Protein AF-A0A291QMQ8-F1 (afdb_monomer)

Foldseek 3Di:
DPPPVLVVLVVVLVCLCVVLVVCVVVVNDDCLDPVSLVSLLVSLVSQLVSCVVVVVVVSNVVSVVSNVVSVVSVVCVVVVNPPPPDD

Structure (mmCIF, N/CA/C/O backbone):
data_AF-A0A291QMQ8-F1
#
_entry.id   AF-A0A291QMQ8-F1
#
loop_
_atom_site.group_PDB
_atom_site.id
_atom_site.type_symbol
_atom_site.label_atom_id
_atom_site.label_alt_id
_atom_site.label_comp_id
_atom_site.label_asym_id
_atom_site.label_entity_id
_atom_site.label_seq_id
_atom_site.pdbx_PDB_ins_code
_atom_site.Cartn_x
_atom_site.Cartn_y
_atom_site.Cartn_z
_atom_site.occupancy
_atom_site.B_iso_or_equiv
_atom_site.auth_seq_id
_atom_site.auth_comp_id
_atom_site.auth_asym_id
_atom_site.auth_atom_id
_atom_site.pdbx_PDB_model_num
ATOM 1 N N . MET A 1 1 ? 3.799 -0.789 -29.820 1.00 51.06 1 MET A N 1
ATOM 2 C CA . MET A 1 1 ? 2.578 -0.260 -29.166 1.00 51.06 1 MET A CA 1
ATOM 3 C C . MET A 1 1 ? 2.482 -0.764 -27.717 1.00 51.06 1 MET A C 1
ATOM 5 O O . MET A 1 1 ? 1.480 -1.352 -27.351 1.00 51.06 1 MET A O 1
ATOM 9 N N . ILE A 1 2 ? 3.522 -0.551 -26.893 1.00 56.22 2 ILE A N 1
ATOM 10 C CA . ILE A 1 2 ? 3.592 -1.048 -25.496 1.00 56.22 2 ILE A CA 1
ATOM 11 C C . ILE A 1 2 ? 3.430 0.099 -24.469 1.00 56.22 2 ILE A C 1
ATOM 13 O O . ILE A 1 2 ? 3.053 -0.140 -23.332 1.00 56.22 2 ILE A O 1
ATOM 17 N N . GLY A 1 3 ? 3.596 1.366 -24.875 1.00 58.84 3 GLY A N 1
ATOM 18 C CA . GLY A 1 3 ? 3.589 2.505 -23.941 1.00 58.84 3 GLY A CA 1
ATOM 19 C C . GLY A 1 3 ? 2.223 2.943 -23.387 1.00 58.84 3 GLY A C 1
ATOM 20 O O . GLY A 1 3 ? 2.176 3.574 -22.340 1.00 58.84 3 GLY A O 1
ATOM 21 N N . GLY A 1 4 ? 1.104 2.623 -24.049 1.00 64.75 4 GLY A N 1
ATOM 22 C CA . GLY A 1 4 ? -0.216 3.136 -23.635 1.00 64.75 4 GLY A CA 1
ATOM 23 C C . GLY A 1 4 ? -0.849 2.396 -22.450 1.00 64.75 4 GLY A C 1
ATOM 24 O O . GLY A 1 4 ? -1.478 3.008 -21.588 1.00 64.75 4 GLY A O 1
ATOM 25 N N . MET A 1 5 ? -0.678 1.072 -22.391 1.00 63.72 5 MET A N 1
ATOM 26 C CA . MET A 1 5 ? -1.281 0.241 -21.340 1.00 63.72 5 MET A CA 1
ATOM 27 C C . MET A 1 5 ? -0.558 0.421 -20.002 1.00 63.72 5 MET A C 1
ATOM 29 O O . MET A 1 5 ? -1.210 0.497 -18.966 1.00 63.72 5 MET A O 1
ATOM 33 N N . TRP A 1 6 ? 0.767 0.576 -20.039 1.00 73.38 6 TRP A N 1
ATOM 34 C CA . TRP A 1 6 ? 1.598 0.796 -18.856 1.00 73.38 6 TRP A CA 1
ATOM 35 C C . TRP A 1 6 ? 1.285 2.122 -18.155 1.00 73.38 6 TRP A C 1
ATOM 37 O O . TRP A 1 6 ? 1.014 2.146 -16.960 1.00 73.38 6 TRP A O 1
ATOM 47 N N . LEU A 1 7 ? 1.150 3.206 -18.927 1.00 78.31 7 LEU A N 1
ATOM 48 C CA . LEU A 1 7 ? 0.766 4.516 -18.397 1.00 78.31 7 LEU A CA 1
ATOM 49 C C . LEU A 1 7 ? -0.604 4.487 -17.702 1.00 78.31 7 LEU A C 1
ATOM 51 O O . LEU A 1 7 ? -0.810 5.153 -16.693 1.00 78.31 7 LEU A O 1
ATOM 55 N N . THR A 1 8 ? -1.548 3.704 -18.230 1.00 77.88 8 THR A N 1
ATOM 56 C CA . THR A 1 8 ? -2.874 3.566 -17.612 1.00 77.88 8 THR A CA 1
ATOM 57 C C . THR A 1 8 ? -2.772 2.860 -16.261 1.00 77.88 8 THR A C 1
ATOM 59 O O . THR A 1 8 ? -3.407 3.294 -15.303 1.00 77.88 8 THR A O 1
ATOM 62 N N . VAL A 1 9 ? -1.954 1.806 -16.165 1.00 73.88 9 VAL A N 1
ATOM 63 C CA . VAL A 1 9 ? -1.710 1.079 -14.909 1.00 73.88 9 VAL A CA 1
ATOM 64 C C . VAL A 1 9 ? -1.027 1.982 -13.883 1.00 73.88 9 VAL A C 1
ATOM 66 O O . VAL A 1 9 ? -1.506 2.046 -12.751 1.00 73.88 9 VAL A O 1
ATOM 69 N N . GLN A 1 10 ? -0.009 2.750 -14.285 1.00 74.56 10 GLN A N 1
ATOM 70 C CA . GLN A 1 10 ? 0.632 3.733 -13.409 1.00 74.56 10 GLN A CA 1
ATOM 71 C C . GLN A 1 10 ? -0.354 4.791 -12.920 1.00 74.56 10 GLN A C 1
ATOM 73 O O . GLN A 1 10 ? -0.517 4.961 -11.718 1.00 74.56 10 GLN A O 1
ATOM 78 N N . ILE A 1 11 ? -1.074 5.467 -13.820 1.00 81.56 11 ILE A N 1
ATOM 79 C CA . ILE A 1 11 ? -2.007 6.535 -13.429 1.00 81.56 11 ILE A CA 1
ATOM 80 C C . ILE A 1 11 ? -3.081 5.995 -12.479 1.00 81.56 11 ILE A C 1
ATOM 82 O O . ILE A 1 11 ? -3.376 6.620 -11.459 1.00 81.56 11 ILE A O 1
ATOM 86 N N . VAL A 1 12 ? -3.656 4.828 -12.782 1.00 80.88 12 VAL A N 1
ATOM 87 C CA . VAL A 1 12 ? -4.676 4.208 -11.927 1.00 80.88 12 VAL A CA 1
ATOM 88 C C . VAL A 1 12 ? -4.085 3.809 -10.573 1.00 80.88 12 VAL A C 1
ATOM 90 O O . VAL A 1 12 ? -4.693 4.107 -9.545 1.00 80.88 12 VAL A O 1
ATOM 93 N N . GLY A 1 13 ? -2.898 3.197 -10.546 1.00 72.44 13 GLY A N 1
ATOM 94 C CA . GLY A 1 13 ? -2.209 2.835 -9.306 1.00 72.44 13 GLY A CA 1
ATOM 95 C C . GLY A 1 13 ? -1.882 4.055 -8.441 1.00 72.44 13 GLY A C 1
ATOM 96 O O . GLY A 1 13 ? -2.174 4.053 -7.246 1.00 72.44 13 GLY A O 1
ATOM 97 N N . SER A 1 14 ? -1.382 5.141 -9.043 1.00 77.25 14 SER A N 1
ATOM 98 C CA . SER A 1 14 ? -1.014 6.367 -8.325 1.00 77.25 14 SER A CA 1
ATOM 99 C C . SER A 1 14 ? -2.245 7.037 -7.734 1.00 77.25 14 SER A C 1
ATOM 101 O O . SER A 1 14 ? -2.221 7.479 -6.587 1.00 77.25 14 SER A O 1
ATOM 103 N N . LEU A 1 15 ? -3.344 7.091 -8.493 1.00 80.38 15 LEU A N 1
ATOM 104 C CA . LEU A 1 15 ? -4.599 7.667 -8.017 1.00 80.38 15 LEU A CA 1
ATOM 105 C C . LEU A 1 15 ? -5.192 6.862 -6.857 1.00 80.38 15 LEU A C 1
ATOM 107 O O . LEU A 1 15 ? -5.702 7.468 -5.918 1.00 80.38 15 LEU A O 1
ATOM 111 N N . LEU A 1 16 ? -5.103 5.528 -6.877 1.00 75.00 16 LEU A N 1
ATOM 112 C CA . LEU A 1 16 ? -5.577 4.687 -5.771 1.00 75.00 16 LEU A CA 1
ATOM 113 C C . LEU A 1 16 ? -4.823 4.986 -4.467 1.00 75.00 16 LEU A C 1
ATOM 115 O O . LEU A 1 16 ? -5.463 5.185 -3.431 1.00 75.00 16 LEU A O 1
ATOM 119 N N . VAL A 1 17 ? -3.490 5.075 -4.527 1.00 73.19 17 VAL A N 1
A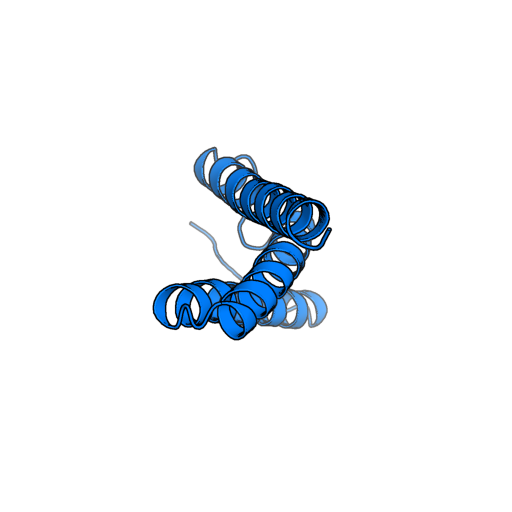TOM 120 C CA . VAL A 1 17 ? -2.648 5.406 -3.365 1.00 73.19 17 VAL A CA 1
ATOM 121 C C . VAL A 1 17 ? -2.916 6.837 -2.887 1.00 73.19 17 VAL A C 1
ATOM 123 O O . VAL A 1 17 ? -3.154 7.061 -1.700 1.00 73.19 17 VAL A O 1
ATOM 126 N N . LEU A 1 18 ? -2.966 7.813 -3.800 1.00 77.56 18 LEU A N 1
ATOM 127 C CA . LEU A 1 18 ? -3.193 9.222 -3.461 1.00 77.56 18 LEU A CA 1
ATOM 128 C C . LEU A 1 18 ? -4.575 9.469 -2.849 1.00 77.56 18 LEU A C 1
ATOM 130 O O . LEU A 1 18 ? -4.680 10.199 -1.866 1.00 77.56 18 LEU A O 1
ATOM 134 N N . VAL A 1 19 ? -5.635 8.860 -3.385 1.00 76.50 19 VAL A N 1
ATOM 135 C CA . VAL A 1 19 ? -6.992 9.002 -2.833 1.00 76.50 19 VAL A CA 1
ATOM 136 C C . VAL A 1 19 ? -7.074 8.386 -1.439 1.00 76.50 19 VAL A C 1
ATOM 138 O O . VAL A 1 19 ? -7.647 9.005 -0.542 1.00 76.50 19 VAL A O 1
ATOM 141 N N . ALA A 1 20 ? -6.473 7.211 -1.225 1.00 69.62 20 ALA A N 1
ATOM 142 C CA . ALA A 1 20 ? -6.417 6.585 0.094 1.00 69.62 20 ALA A CA 1
ATOM 143 C C . ALA A 1 20 ? -5.641 7.453 1.099 1.00 69.62 20 ALA A C 1
ATOM 145 O O . ALA A 1 20 ? -6.108 7.664 2.220 1.00 69.62 20 ALA A O 1
ATOM 146 N N . PHE A 1 21 ? -4.501 8.013 0.684 1.00 73.69 21 PHE A N 1
ATOM 147 C CA . PHE A 1 21 ? -3.688 8.898 1.514 1.00 73.69 21 PHE A CA 1
ATOM 148 C C . PHE A 1 21 ? -4.428 10.190 1.873 1.00 73.69 21 PHE A C 1
ATOM 150 O O . PHE A 1 21 ? -4.533 10.536 3.046 1.00 73.69 21 PHE A O 1
ATOM 157 N N . VAL A 1 22 ? -5.014 10.878 0.889 1.00 78.19 22 VAL A N 1
ATOM 158 C CA . VAL A 1 22 ? -5.789 12.109 1.115 1.00 78.19 22 VAL A CA 1
ATOM 159 C C . VAL A 1 22 ? -7.008 11.842 1.998 1.00 78.19 22 VAL A C 1
ATOM 161 O O . VAL A 1 22 ? -7.319 12.660 2.858 1.00 78.19 22 VAL A O 1
ATOM 164 N N . ALA A 1 23 ? -7.686 10.702 1.843 1.00 70.75 23 ALA A N 1
ATOM 165 C CA . ALA A 1 23 ? -8.829 10.344 2.681 1.00 70.75 23 ALA A CA 1
ATOM 166 C C . ALA A 1 23 ? -8.436 10.108 4.147 1.00 70.75 23 ALA A C 1
ATOM 168 O O . ALA A 1 23 ? -9.179 10.514 5.041 1.00 70.75 23 ALA A O 1
ATOM 169 N N . VAL A 1 24 ? -7.274 9.498 4.401 1.00 72.44 24 VAL A N 1
ATOM 170 C CA . VAL A 1 24 ? -6.728 9.370 5.761 1.00 72.44 24 VAL A CA 1
ATOM 171 C C . VAL A 1 24 ? -6.323 10.731 6.321 1.00 72.44 24 VAL A C 1
ATOM 173 O O . VAL A 1 24 ? -6.716 11.071 7.431 1.00 72.44 24 VAL A O 1
ATOM 176 N N . GLN A 1 25 ? -5.612 11.549 5.542 1.00 76.88 25 GLN A N 1
ATOM 177 C CA . GLN A 1 25 ? -5.169 12.879 5.980 1.00 76.88 25 GLN A CA 1
ATOM 178 C C . GLN A 1 25 ? -6.332 13.846 6.234 1.00 76.88 25 GLN A C 1
ATOM 180 O O . GLN A 1 25 ? -6.220 14.748 7.058 1.00 76.88 25 GLN A O 1
ATOM 185 N N . ALA A 1 26 ? -7.454 13.663 5.538 1.00 80.75 26 ALA A N 1
ATOM 186 C CA . ALA A 1 26 ? -8.676 14.432 5.737 1.00 80.75 26 ALA A CA 1
ATOM 187 C C . ALA A 1 26 ? -9.531 13.935 6.919 1.00 80.75 26 ALA A C 1
ATOM 189 O O . ALA A 1 26 ? -10.666 14.392 7.053 1.00 80.75 26 ALA A O 1
ATOM 190 N N . ASP A 1 27 ? -9.040 12.973 7.713 1.00 74.81 27 ASP A N 1
ATOM 191 C CA . ASP A 1 27 ? -9.779 12.305 8.797 1.00 74.81 27 ASP A CA 1
ATOM 192 C C . ASP A 1 27 ? -11.100 11.656 8.315 1.00 74.81 27 ASP A C 1
ATOM 194 O O . ASP A 1 27 ? -12.049 11.422 9.060 1.00 74.81 27 ASP A O 1
ATOM 198 N N . ARG A 1 28 ? -11.191 11.362 7.007 1.00 73.19 28 ARG A N 1
ATOM 199 C CA . ARG A 1 28 ? -12.361 10.744 6.353 1.00 73.19 28 ARG A CA 1
ATOM 200 C C . ARG A 1 28 ? -12.274 9.219 6.348 1.00 73.19 28 ARG A C 1
ATOM 202 O O . ARG A 1 28 ? -13.287 8.551 6.145 1.00 73.19 28 ARG A O 1
ATOM 209 N N . MET A 1 29 ? -11.079 8.663 6.536 1.00 69.19 29 MET A N 1
ATOM 210 C CA . MET A 1 29 ? -10.830 7.233 6.686 1.00 69.19 29 MET A CA 1
ATOM 211 C C . MET A 1 29 ? -9.823 6.983 7.798 1.00 69.19 29 MET A C 1
ATOM 213 O O . MET A 1 29 ? -8.835 7.692 7.933 1.00 69.19 29 MET A O 1
ATOM 217 N N . ARG A 1 30 ? -10.041 5.904 8.546 1.00 74.88 30 ARG A N 1
ATOM 218 C CA . ARG A 1 30 ? -9.049 5.401 9.491 1.00 74.88 30 ARG A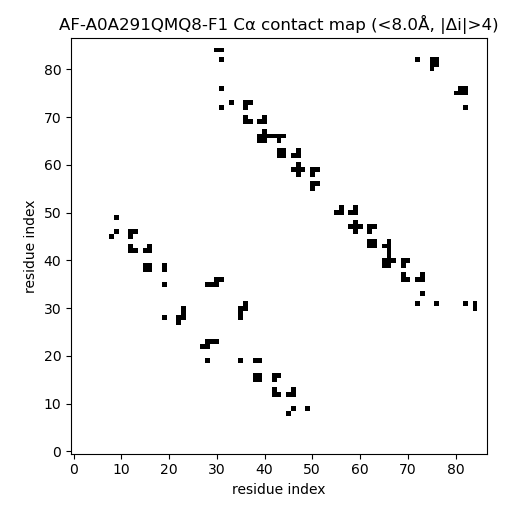 CA 1
ATOM 219 C C . ARG A 1 30 ? -8.109 4.431 8.786 1.00 74.88 30 ARG A C 1
ATOM 221 O O . ARG A 1 30 ? -8.547 3.637 7.952 1.00 74.88 30 ARG A O 1
ATOM 228 N N . THR A 1 31 ? -6.840 4.439 9.174 1.00 75.94 31 THR A N 1
ATOM 229 C CA . THR A 1 31 ? -5.808 3.526 8.650 1.00 75.94 31 THR A CA 1
ATOM 230 C C . THR A 1 31 ? -6.062 2.054 8.996 1.00 75.94 31 THR A C 1
ATOM 232 O O . THR A 1 31 ? -5.487 1.158 8.386 1.00 75.94 31 THR A O 1
ATOM 235 N N . ASP A 1 32 ? -6.963 1.780 9.940 1.00 77.44 32 ASP A N 1
ATOM 236 C CA . ASP A 1 32 ? -7.428 0.439 10.289 1.00 77.44 32 ASP A CA 1
ATOM 237 C C . ASP A 1 32 ? -8.749 0.049 9.601 1.00 77.44 32 ASP A C 1
ATOM 239 O O . ASP A 1 32 ? -9.261 -1.057 9.811 1.00 77.44 32 ASP A O 1
ATOM 243 N N . ALA A 1 33 ? -9.344 0.919 8.778 1.00 81.38 33 ALA A N 1
ATOM 244 C CA . ALA A 1 33 ? -10.589 0.629 8.078 1.00 81.38 33 ALA A CA 1
ATOM 245 C C . ALA A 1 33 ? -10.387 -0.479 7.031 1.00 81.38 33 ALA A C 1
ATOM 247 O O . ALA A 1 33 ? -9.372 -0.535 6.343 1.00 81.38 33 ALA A O 1
ATOM 248 N N . TRP A 1 34 ? -11.384 -1.362 6.874 1.00 82.31 34 TRP A N 1
ATOM 249 C CA . TRP A 1 34 ? -11.301 -2.452 5.888 1.00 82.31 34 TRP A CA 1
ATOM 250 C C . TRP A 1 34 ? -11.149 -1.898 4.467 1.00 82.31 34 TRP A C 1
ATOM 252 O O . TRP A 1 34 ? -10.356 -2.420 3.693 1.00 82.31 34 TRP A O 1
ATOM 262 N N . SER A 1 35 ? -11.879 -0.822 4.152 1.00 81.88 35 SER A N 1
ATOM 263 C CA . SER A 1 35 ? -11.806 -0.131 2.864 1.00 81.88 35 SER A CA 1
ATOM 264 C C . SER A 1 35 ? -10.405 0.401 2.579 1.00 81.88 35 SER A C 1
ATOM 266 O O . SER A 1 35 ? -9.885 0.160 1.496 1.00 81.88 35 SER A O 1
ATOM 268 N N . TYR A 1 36 ? -9.785 1.069 3.556 1.00 80.81 36 TYR A N 1
ATOM 269 C CA . TYR A 1 36 ? -8.433 1.605 3.428 1.00 80.81 36 TYR A CA 1
ATOM 270 C C . TYR A 1 36 ? -7.407 0.491 3.224 1.00 80.81 36 TYR A C 1
ATOM 272 O O . TYR A 1 36 ? -6.627 0.546 2.282 1.00 80.81 36 TYR A O 1
ATOM 280 N N . LEU A 1 37 ? -7.449 -0.553 4.054 1.00 84.69 37 LEU A N 1
ATOM 281 C CA . LEU A 1 37 ? -6.488 -1.651 3.981 1.00 84.69 37 LEU A CA 1
ATOM 282 C C . LEU A 1 37 ? -6.554 -2.397 2.639 1.00 84.69 37 LEU A C 1
ATOM 284 O O . LEU A 1 37 ? -5.514 -2.740 2.086 1.00 84.69 37 LEU A O 1
ATOM 288 N N . TRP A 1 38 ? -7.754 -2.616 2.089 1.00 85.94 38 TRP A N 1
ATOM 289 C CA . TRP A 1 38 ? -7.916 -3.237 0.769 1.00 85.94 38 TRP A CA 1
ATOM 290 C C . TRP A 1 38 ? -7.470 -2.325 -0.375 1.00 85.94 38 TRP A C 1
ATOM 292 O O . TRP A 1 38 ? -6.765 -2.787 -1.275 1.00 85.94 38 TRP A O 1
ATOM 302 N N . LEU A 1 39 ? -7.852 -1.044 -0.338 1.00 83.25 39 LEU A N 1
ATOM 303 C CA . LEU A 1 39 ? -7.421 -0.045 -1.321 1.00 83.25 39 LEU A CA 1
ATOM 304 C C . LEU A 1 39 ? -5.901 0.067 -1.348 1.00 83.25 39 LEU A C 1
ATOM 306 O O . LEU A 1 39 ? -5.293 -0.019 -2.412 1.00 83.25 39 LEU A O 1
ATOM 310 N N . ASN A 1 40 ? -5.299 0.200 -0.170 1.00 85.62 40 ASN A N 1
ATOM 311 C CA . ASN A 1 40 ? -3.876 0.421 -0.035 1.00 85.62 40 ASN A CA 1
ATOM 312 C C . ASN A 1 40 ? -3.069 -0.835 -0.384 1.00 85.62 40 ASN A C 1
ATOM 314 O O . ASN A 1 40 ? -2.109 -0.749 -1.139 1.00 85.62 40 ASN A O 1
ATOM 318 N N . ALA A 1 41 ? -3.492 -2.021 0.068 1.00 86.94 41 ALA A N 1
ATOM 319 C CA . ALA A 1 41 ? -2.840 -3.270 -0.326 1.00 86.94 41 ALA A CA 1
ATOM 320 C C . ALA A 1 41 ? -2.868 -3.477 -1.848 1.00 86.94 41 ALA A C 1
ATOM 322 O O . ALA A 1 41 ? -1.866 -3.884 -2.426 1.00 86.94 41 ALA A O 1
ATOM 323 N N . THR A 1 42 ? -3.995 -3.178 -2.501 1.00 88.06 42 THR A N 1
ATOM 324 C CA . THR A 1 42 ? -4.138 -3.375 -3.951 1.00 88.06 42 THR A CA 1
ATOM 325 C C . THR A 1 42 ? -3.340 -2.340 -4.742 1.00 88.06 42 THR A C 1
ATOM 327 O O . THR A 1 42 ? -2.601 -2.711 -5.651 1.00 88.06 42 THR A O 1
ATOM 330 N N . GLY A 1 43 ? -3.455 -1.055 -4.387 1.00 83.25 43 GLY A N 1
ATOM 331 C CA . GLY A 1 43 ? -2.734 0.033 -5.050 1.00 83.25 43 GLY A CA 1
ATOM 332 C C . GLY A 1 43 ? -1.220 -0.123 -4.927 1.00 83.25 43 GLY A C 1
ATOM 333 O O . GLY A 1 43 ? -0.518 -0.105 -5.937 1.00 83.25 43 GLY A O 1
ATOM 334 N N . SER A 1 44 ? -0.732 -0.388 -3.714 1.00 85.81 44 SER A N 1
ATOM 335 C CA . SER A 1 44 ? 0.700 -0.550 -3.467 1.00 85.81 44 SER A CA 1
ATOM 336 C C . SER 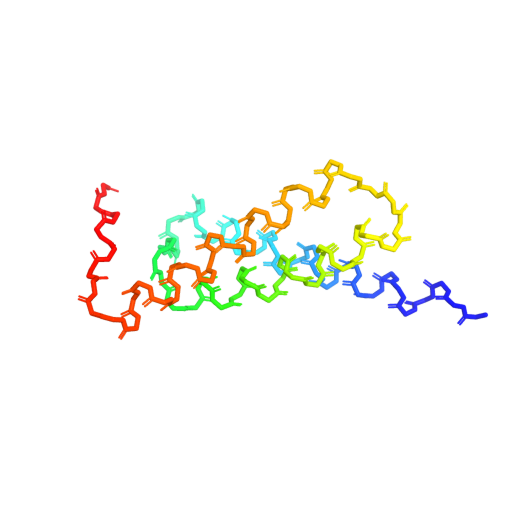A 1 44 ? 1.275 -1.841 -4.039 1.00 85.81 44 SER A C 1
ATOM 338 O O . SER A 1 44 ? 2.427 -1.858 -4.458 1.00 85.81 44 SER A O 1
ATOM 340 N N . LEU A 1 45 ? 0.498 -2.927 -4.132 1.00 88.69 45 LEU A N 1
ATOM 341 C CA . LEU A 1 45 ? 0.965 -4.146 -4.799 1.00 88.69 45 LEU A CA 1
ATOM 342 C C . LEU A 1 45 ? 1.160 -3.928 -6.304 1.00 88.69 45 LEU A C 1
ATOM 344 O O . LEU A 1 45 ? 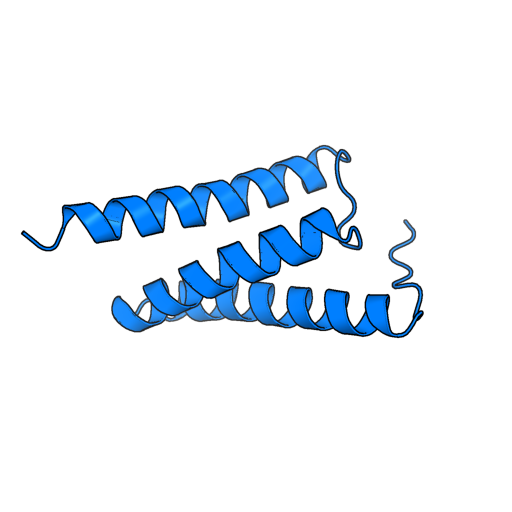2.173 -4.356 -6.852 1.00 88.69 45 LEU A O 1
ATOM 348 N N . LEU A 1 46 ? 0.212 -3.256 -6.966 1.00 86.62 46 LEU A N 1
ATOM 349 C CA . LEU A 1 46 ? 0.334 -2.920 -8.387 1.00 86.62 46 LEU A CA 1
ATOM 350 C C . LEU A 1 46 ? 1.550 -2.020 -8.635 1.00 86.62 46 LEU A C 1
ATOM 352 O O . LEU A 1 46 ? 2.335 -2.298 -9.537 1.00 86.62 46 LEU A O 1
ATOM 356 N N . MET A 1 47 ? 1.743 -1.007 -7.788 1.00 82.94 47 MET A N 1
ATOM 357 C CA . MET A 1 47 ? 2.890 -0.102 -7.868 1.00 82.94 47 MET A CA 1
ATOM 358 C C . MET A 1 47 ? 4.228 -0.783 -7.565 1.00 82.94 47 MET A C 1
ATOM 360 O O . MET A 1 47 ? 5.221 -0.512 -8.229 1.00 82.94 47 MET A O 1
ATOM 364 N N . ALA A 1 48 ? 4.272 -1.716 -6.615 1.00 88.06 48 ALA A N 1
ATOM 365 C CA . ALA A 1 48 ? 5.480 -2.487 -6.345 1.00 88.06 48 ALA A CA 1
ATOM 366 C C . ALA A 1 48 ? 5.878 -3.366 -7.545 1.00 88.06 48 ALA A C 1
ATOM 368 O O . ALA A 1 48 ? 7.063 -3.488 -7.845 1.00 88.06 48 ALA A O 1
ATOM 369 N N . VAL A 1 49 ? 4.911 -3.960 -8.256 1.00 86.12 49 VAL A N 1
ATOM 370 C CA . VAL A 1 49 ? 5.188 -4.722 -9.488 1.00 86.12 49 VAL A CA 1
ATOM 371 C C . VAL A 1 49 ? 5.745 -3.807 -10.580 1.00 86.12 49 VAL A C 1
ATOM 373 O O . VAL A 1 49 ? 6.717 -4.179 -11.234 1.00 86.12 49 VAL A O 1
ATOM 376 N N . ASP A 1 50 ? 5.171 -2.614 -10.738 1.00 85.62 50 ASP A N 1
ATOM 377 C CA . ASP A 1 50 ? 5.645 -1.579 -11.665 1.00 85.62 50 ASP A CA 1
ATOM 378 C C . ASP A 1 50 ? 7.104 -1.192 -11.372 1.00 85.62 50 ASP A C 1
ATOM 380 O O . ASP A 1 50 ? 7.975 -1.309 -12.234 1.00 85.62 50 ASP A O 1
ATOM 384 N N . ALA A 1 51 ? 7.405 -0.911 -10.102 1.00 87.38 51 ALA A N 1
ATOM 385 C CA . ALA A 1 51 ? 8.736 -0.543 -9.630 1.00 87.38 51 ALA A CA 1
ATOM 386 C C . ALA A 1 51 ? 9.802 -1.620 -9.899 1.00 87.38 51 ALA A C 1
ATOM 388 O O . ALA A 1 51 ? 10.946 -1.297 -10.215 1.00 87.38 51 ALA A O 1
ATOM 389 N N . VAL A 1 52 ? 9.451 -2.908 -9.780 1.00 90.31 52 VAL A N 1
ATOM 390 C CA . VAL A 1 52 ? 10.366 -4.016 -10.119 1.00 90.31 52 VAL A CA 1
ATOM 391 C C . VAL A 1 52 ? 10.678 -4.028 -11.614 1.00 90.31 52 VAL A C 1
ATOM 393 O O . VAL A 1 52 ? 11.819 -4.287 -11.993 1.00 90.31 52 VAL A O 1
ATOM 396 N N . VAL A 1 53 ? 9.677 -3.769 -12.457 1.00 87.25 53 VAL A N 1
ATOM 397 C CA . VAL A 1 53 ? 9.829 -3.760 -13.918 1.00 87.25 53 VAL A CA 1
ATOM 398 C C . VAL A 1 53 ? 10.673 -2.571 -14.376 1.00 87.25 53 VAL A C 1
ATOM 400 O O . VAL A 1 53 ? 11.509 -2.734 -15.264 1.00 87.25 53 VAL A O 1
ATOM 403 N N . GLU A 1 54 ? 10.496 -1.403 -13.759 1.00 86.31 54 GLU A N 1
ATOM 404 C CA . GLU A 1 54 ? 11.244 -0.184 -14.099 1.00 86.31 54 GLU A CA 1
ATOM 405 C C . GLU A 1 54 ? 12.623 -0.101 -13.420 1.00 86.31 54 GLU A C 1
ATOM 407 O O . GLU A 1 54 ? 13.486 0.655 -13.861 1.00 86.31 54 GLU A O 1
ATOM 412 N N . GLY A 1 55 ? 12.883 -0.936 -12.406 1.00 87.75 55 GLY A N 1
ATOM 413 C CA . GLY A 1 55 ? 14.145 -0.940 -11.659 1.00 87.75 55 GLY A CA 1
ATOM 414 C C . GLY A 1 55 ? 14.233 0.159 -10.595 1.00 87.75 55 GLY A C 1
ATOM 415 O O . GLY A 1 55 ? 15.327 0.483 -10.124 1.00 87.75 55 GLY A O 1
ATOM 416 N N . ASP A 1 56 ? 13.093 0.708 -10.184 1.00 87.81 56 ASP A N 1
ATOM 417 C CA . ASP A 1 56 ? 12.986 1.820 -9.245 1.00 87.81 56 ASP A CA 1
ATOM 418 C C . ASP A 1 56 ? 13.002 1.336 -7.795 1.00 87.81 56 ASP A C 1
ATOM 420 O O . ASP A 1 56 ? 11.999 1.307 -7.081 1.00 87.81 56 ASP A O 1
ATOM 424 N N . TRP A 1 57 ? 14.192 0.975 -7.318 1.00 85.94 57 TRP A N 1
ATOM 425 C CA . TRP A 1 57 ? 14.394 0.381 -5.992 1.00 85.94 57 TRP A CA 1
ATOM 426 C C . TRP A 1 57 ? 13.857 1.222 -4.826 1.00 85.94 57 TRP A C 1
ATOM 428 O O . TRP A 1 57 ? 13.345 0.667 -3.854 1.00 85.94 57 TRP A O 1
ATOM 438 N N . GLY A 1 58 ? 13.949 2.554 -4.907 1.00 85.38 58 GLY A N 1
ATOM 439 C CA . GLY A 1 58 ? 13.408 3.444 -3.873 1.00 85.38 58 GLY A CA 1
ATOM 440 C C . GLY A 1 58 ? 11.881 3.394 -3.803 1.00 85.38 58 GLY A C 1
ATOM 441 O O . GLY A 1 58 ? 11.306 3.338 -2.716 1.00 85.38 58 GLY A O 1
ATOM 442 N N . PHE A 1 59 ? 11.234 3.349 -4.966 1.00 84.19 59 PHE A N 1
ATOM 443 C CA . PHE A 1 59 ? 9.784 3.261 -5.077 1.00 84.19 59 PHE A CA 1
ATOM 444 C C . PHE A 1 59 ? 9.282 1.860 -4.701 1.00 84.19 59 PHE A C 1
ATOM 446 O O . PHE A 1 59 ? 8.316 1.729 -3.953 1.00 84.19 59 PHE A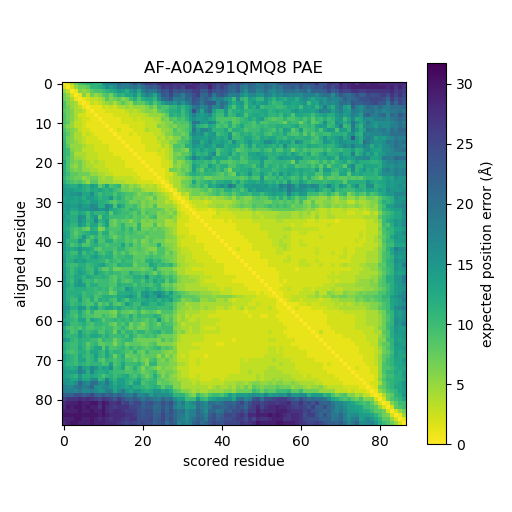 O 1
ATOM 453 N N . LEU A 1 60 ? 10.023 0.816 -5.083 1.00 89.56 60 LEU A N 1
ATOM 454 C CA . LEU A 1 60 ? 9.769 -0.563 -4.672 1.00 89.56 60 LEU A CA 1
ATOM 455 C C . LEU A 1 60 ? 9.795 -0.731 -3.150 1.00 89.56 60 LEU A C 1
ATOM 457 O O . LEU A 1 60 ? 8.924 -1.393 -2.592 1.00 89.56 60 LEU A O 1
ATOM 461 N N . LEU A 1 61 ? 10.783 -0.149 -2.464 1.00 86.44 61 LEU A N 1
ATOM 462 C CA . LEU A 1 61 ? 10.860 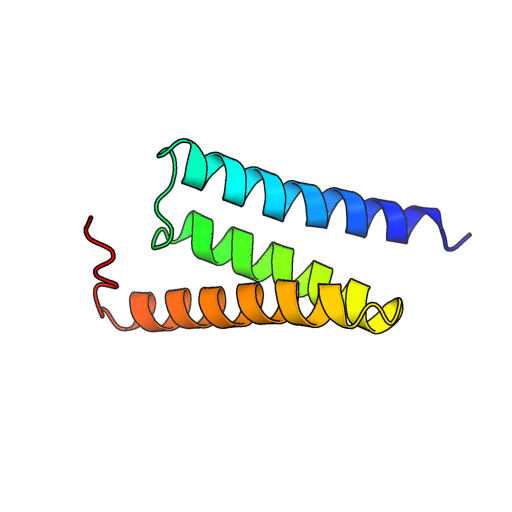-0.219 -1.002 1.00 86.44 61 LEU A CA 1
ATOM 463 C C . LEU A 1 61 ? 9.672 0.479 -0.343 1.00 86.44 61 LEU A C 1
ATOM 465 O O . LEU A 1 61 ? 9.120 -0.043 0.629 1.00 86.44 61 LEU A O 1
ATOM 469 N N . LEU A 1 62 ? 9.277 1.636 -0.872 1.00 85.88 62 LEU A N 1
ATOM 470 C CA . LEU A 1 62 ? 8.123 2.375 -0.384 1.00 85.88 62 LEU A CA 1
ATOM 471 C C . LEU A 1 62 ? 6.854 1.536 -0.566 1.00 85.88 62 LEU A C 1
ATOM 473 O O . LEU A 1 62 ? 6.266 1.087 0.415 1.00 85.88 62 LEU A O 1
ATOM 477 N N . GLU A 1 63 ? 6.470 1.252 -1.803 1.00 86.81 63 GLU A N 1
ATOM 478 C CA . GLU A 1 63 ? 5.212 0.580 -2.138 1.00 86.81 63 GLU A CA 1
ATOM 479 C C . GLU A 1 63 ? 5.168 -0.857 -1.609 1.00 86.81 63 GLU A C 1
ATOM 481 O O . GLU A 1 63 ? 4.156 -1.303 -1.067 1.00 86.81 63 GLU A O 1
ATOM 486 N N . GLY A 1 64 ? 6.302 -1.558 -1.620 1.00 89.12 64 GLY A N 1
ATOM 487 C CA . GLY A 1 64 ? 6.443 -2.853 -0.963 1.00 89.12 64 GLY A CA 1
ATOM 488 C C . GLY A 1 64 ? 6.148 -2.782 0.538 1.00 89.12 64 GLY A C 1
ATOM 489 O O . GLY A 1 64 ? 5.421 -3.628 1.062 1.00 89.12 64 GLY A O 1
ATOM 490 N N . THR A 1 65 ? 6.636 -1.753 1.238 1.00 91.38 65 THR A N 1
ATOM 491 C CA . THR A 1 65 ? 6.341 -1.554 2.669 1.00 91.38 65 THR A CA 1
ATOM 492 C C . THR A 1 65 ? 4.854 -1.302 2.896 1.00 91.38 65 THR A C 1
ATOM 494 O O . THR A 1 65 ? 4.244 -1.943 3.755 1.00 91.38 65 THR A O 1
ATOM 497 N N . TRP A 1 66 ? 4.245 -0.416 2.108 1.00 88.44 66 TRP A N 1
ATOM 498 C CA . TRP A 1 66 ? 2.816 -0.115 2.202 1.00 88.44 66 TRP A CA 1
ATOM 499 C C . TRP A 1 66 ? 1.950 -1.354 1.945 1.00 88.44 66 TRP A C 1
ATOM 501 O O . TRP A 1 66 ? 1.007 -1.611 2.702 1.00 88.44 66 TRP A O 1
ATOM 511 N N . ALA A 1 67 ? 2.304 -2.174 0.952 1.00 90.44 67 ALA A N 1
ATOM 512 C CA . ALA A 1 67 ? 1.633 -3.440 0.677 1.00 90.44 67 ALA A CA 1
ATOM 513 C C . ALA A 1 67 ? 1.734 -4.402 1.873 1.00 90.44 67 ALA A C 1
ATOM 515 O O . ALA A 1 67 ? 0.710 -4.909 2.334 1.00 90.44 67 ALA A O 1
ATOM 516 N N . VAL A 1 68 ? 2.936 -4.602 2.431 1.00 91.00 68 VAL A N 1
ATOM 517 C CA . VAL A 1 68 ? 3.171 -5.494 3.583 1.00 91.00 68 VAL A CA 1
ATOM 518 C C . VAL A 1 68 ? 2.393 -5.041 4.819 1.00 91.00 68 VAL A C 1
ATOM 520 O O . VAL A 1 68 ? 1.695 -5.850 5.433 1.00 91.00 68 VAL A O 1
ATOM 523 N N . VAL A 1 69 ? 2.469 -3.758 5.181 1.00 89.00 69 VAL A N 1
ATOM 524 C CA . VAL A 1 69 ? 1.784 -3.216 6.367 1.00 89.00 69 VAL A CA 1
ATOM 525 C C . VAL A 1 69 ? 0.263 -3.293 6.206 1.00 89.00 69 VAL A C 1
ATOM 527 O O . VAL A 1 69 ? -0.437 -3.641 7.158 1.00 89.00 69 VAL A O 1
ATOM 530 N N . SER A 1 70 ? -0.260 -3.063 5.000 1.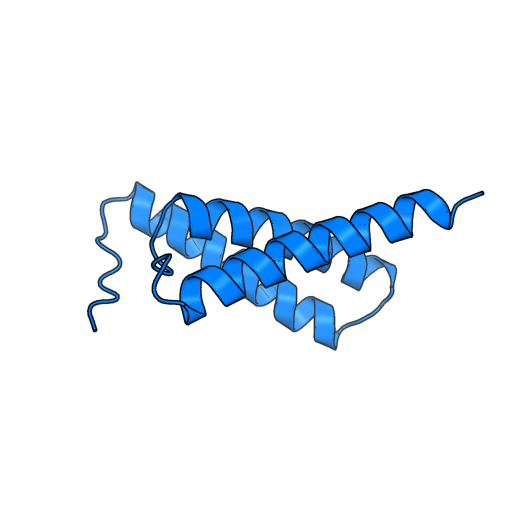00 87.88 70 SER A N 1
ATOM 531 C CA . SER A 1 70 ? -1.699 -3.186 4.718 1.00 87.88 70 SER A CA 1
ATOM 532 C C . SER A 1 70 ? -2.178 -4.630 4.812 1.00 87.88 70 SER A C 1
ATOM 534 O O . SER A 1 70 ? -3.200 -4.909 5.441 1.00 87.88 70 SER A O 1
ATOM 536 N N . PHE A 1 71 ? -1.414 -5.572 4.254 1.00 89.12 71 PHE A N 1
ATOM 537 C CA . PHE A 1 71 ? -1.707 -7.000 4.366 1.00 89.12 71 PHE A CA 1
ATOM 538 C C . PHE A 1 71 ? -1.679 -7.459 5.827 1.00 89.12 71 PHE A C 1
ATOM 540 O O . PHE A 1 71 ? -2.563 -8.190 6.278 1.00 89.12 71 PHE A O 1
ATOM 547 N N . TRP A 1 72 ? -0.702 -6.976 6.598 1.00 87.81 72 TRP A N 1
ATOM 548 C CA . TRP A 1 72 ? -0.625 -7.225 8.033 1.00 87.81 72 TRP A CA 1
ATOM 549 C C . TRP A 1 72 ? -1.841 -6.663 8.775 1.00 87.81 72 TRP A C 1
ATOM 551 O O . TRP A 1 72 ? -2.408 -7.352 9.623 1.00 87.81 72 TRP A O 1
ATOM 561 N N . GLY A 1 73 ? -2.288 -5.453 8.428 1.00 86.69 73 GLY A N 1
ATOM 562 C CA . GLY A 1 73 ? -3.508 -4.849 8.962 1.00 86.69 73 GLY A CA 1
ATOM 563 C C . GLY A 1 73 ? -4.757 -5.685 8.668 1.00 86.69 73 GLY A C 1
ATOM 564 O O . GLY A 1 73 ? -5.543 -5.939 9.582 1.00 86.69 73 GLY A O 1
ATOM 565 N N . LEU A 1 74 ? -4.912 -6.196 7.438 1.00 88.00 74 LEU A N 1
ATOM 566 C CA . LEU A 1 74 ? -6.014 -7.099 7.065 1.00 88.00 74 LEU A CA 1
ATOM 567 C C . LEU A 1 74 ? -5.994 -8.380 7.906 1.00 88.00 74 LEU A C 1
ATOM 569 O O . LEU A 1 74 ? -7.021 -8.781 8.459 1.00 88.00 74 LEU A O 1
ATOM 573 N N . ILE A 1 75 ? -4.820 -9.002 8.057 1.00 88.56 75 ILE A N 1
ATOM 574 C CA . ILE A 1 75 ? -4.651 -10.215 8.865 1.00 88.56 75 ILE A CA 1
ATOM 575 C C . ILE A 1 75 ? -4.956 -9.925 10.338 1.00 88.56 75 ILE A C 1
ATOM 577 O O . ILE A 1 75 ? -5.722 -10.663 10.956 1.00 88.56 75 ILE A O 1
ATOM 581 N N . ALA A 1 76 ? -4.402 -8.860 10.917 1.00 86.25 76 ALA A N 1
ATOM 582 C CA . ALA A 1 76 ? -4.636 -8.488 12.311 1.00 86.25 76 ALA A CA 1
ATOM 583 C C . ALA A 1 76 ? -6.129 -8.258 12.585 1.00 86.25 76 ALA A C 1
ATOM 585 O O . ALA A 1 76 ? -6.678 -8.830 13.532 1.00 86.25 76 ALA A O 1
ATOM 586 N N . LYS A 1 77 ? -6.798 -7.525 11.690 1.00 85.06 77 LYS A N 1
ATOM 587 C CA . LYS A 1 77 ? -8.225 -7.227 11.775 1.00 85.06 77 LYS A CA 1
ATOM 588 C C . LYS A 1 77 ? -9.104 -8.466 11.609 1.00 85.06 77 LYS A C 1
ATOM 590 O O . LYS A 1 77 ? -10.046 -8.647 12.377 1.00 85.06 77 LYS A O 1
ATOM 595 N N . SER A 1 78 ? -8.770 -9.359 10.675 1.00 85.38 78 SER A N 1
ATOM 596 C CA . SER A 1 78 ? -9.480 -10.637 10.490 1.00 85.38 78 SER A CA 1
ATOM 597 C C . SER A 1 78 ? -9.392 -11.551 11.718 1.00 85.38 78 SER A C 1
ATOM 599 O O . SER A 1 78 ? -10.304 -12.327 11.986 1.00 85.38 78 SER A O 1
ATOM 601 N N . ARG A 1 79 ? -8.319 -11.427 12.511 1.00 85.88 79 ARG A N 1
ATOM 602 C CA . ARG A 1 79 ? -8.087 -12.216 13.730 1.00 85.88 79 ARG A CA 1
ATOM 603 C C . ARG A 1 79 ? -8.752 -11.616 14.972 1.00 85.88 79 ARG A C 1
ATOM 605 O O . ARG A 1 79 ? -8.459 -12.067 16.076 1.00 85.88 79 ARG A O 1
ATOM 612 N N . GLY A 1 80 ? -9.591 -10.587 14.821 1.00 72.88 80 GLY A N 1
ATOM 613 C CA . GLY A 1 80 ? -10.259 -9.916 15.940 1.00 72.88 80 GLY A CA 1
ATOM 614 C C . GLY A 1 80 ? -9.301 -9.175 16.876 1.00 72.88 80 GLY A C 1
ATOM 615 O O . GLY A 1 80 ? -9.711 -8.716 17.940 1.00 72.88 80 GLY A O 1
ATOM 616 N N . ARG A 1 81 ? -8.025 -9.028 16.494 1.00 61.31 81 ARG A N 1
ATOM 617 C CA . ARG A 1 81 ? -7.124 -8.112 17.183 1.00 61.31 81 ARG A CA 1
ATOM 618 C C . ARG A 1 81 ? -7.563 -6.726 16.759 1.00 61.31 81 ARG A C 1
ATOM 620 O O . ARG A 1 81 ? -7.302 -6.324 15.628 1.00 61.31 81 ARG A O 1
ATOM 627 N N . ALA A 1 82 ? -8.273 -6.033 17.645 1.00 52.81 82 ALA A N 1
ATO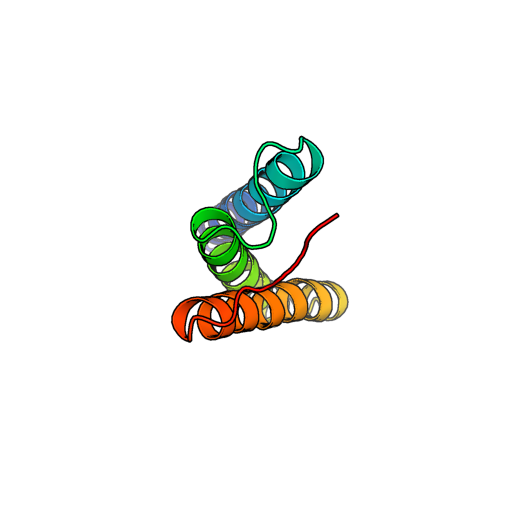M 628 C CA . ALA A 1 82 ? -8.477 -4.604 17.510 1.00 52.81 82 ALA A CA 1
ATOM 629 C C . ALA A 1 82 ? -7.090 -3.987 17.315 1.00 52.81 82 ALA A C 1
ATOM 631 O O . ALA A 1 82 ? -6.281 -3.945 18.242 1.00 52.81 82 ALA A O 1
ATOM 632 N N . THR A 1 83 ? -6.776 -3.591 16.085 1.00 57.03 83 THR A N 1
ATOM 633 C CA . THR A 1 83 ? -5.651 -2.712 15.807 1.00 57.03 83 THR A CA 1
ATOM 634 C C . THR A 1 83 ? -6.039 -1.386 16.432 1.00 57.03 83 THR A C 1
ATOM 636 O O . THR A 1 83 ? -6.676 -0.551 15.802 1.00 57.03 83 THR A O 1
ATOM 639 N N . GLY A 1 84 ? -5.764 -1.255 17.728 1.00 49.59 84 GLY A N 1
ATOM 640 C CA . GLY A 1 84 ? -5.892 -0.013 18.460 1.00 49.59 84 GLY A CA 1
ATOM 641 C C . GLY A 1 84 ? -4.866 0.968 17.922 1.00 49.59 84 GLY A C 1
ATOM 642 O O . GLY A 1 84 ? -3.808 1.133 18.509 1.00 49.59 84 GLY A O 1
ATOM 643 N N . ALA A 1 85 ? -5.179 1.605 16.800 1.00 47.34 85 ALA A N 1
ATOM 644 C CA . 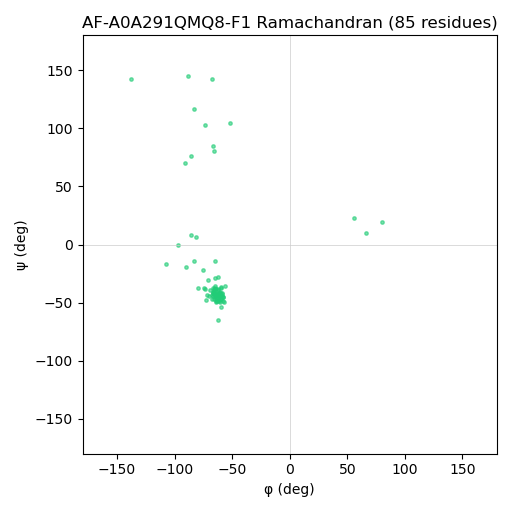ALA A 1 85 ? -4.747 2.964 16.537 1.00 47.34 85 ALA A CA 1
ATOM 645 C C . ALA A 1 85 ? -5.868 3.863 17.070 1.00 47.34 85 ALA A C 1
ATOM 647 O O . ALA A 1 85 ? -6.692 4.387 16.328 1.00 47.34 85 ALA A O 1
ATOM 648 N N . GLY A 1 86 ? -5.980 3.902 18.398 1.00 44.31 86 GLY A N 1
ATOM 649 C CA . GLY A 1 86 ? -6.602 5.030 19.063 1.00 44.31 86 GLY A CA 1
ATOM 650 C C . GLY A 1 86 ? -5.530 6.094 19.191 1.00 44.31 86 GLY A C 1
ATOM 651 O O . GLY A 1 86 ? -4.522 5.819 19.831 1.00 44.31 86 GLY A O 1
ATOM 652 N N . HIS A 1 87 ? -5.741 7.228 18.535 1.00 37.00 87 HIS A N 1
ATOM 653 C CA . HIS A 1 87 ? -5.481 8.583 19.013 1.00 37.00 87 HIS A CA 1
ATOM 654 C C . HIS A 1 87 ? -6.282 9.527 18.123 1.00 37.00 87 HIS A C 1
ATOM 656 O O . HIS A 1 87 ? -6.137 9.408 16.888 1.00 37.00 87 HIS A O 1
#

Sequence (87 aa):
MIGGMWLTVQIVGSLLVLVAFVAVQADRMRTDAWSYLWLNATGSLLMAVDAVVEGDWGFLLLEGTWAVVSFWGLIAKSRGRATGAGH

Secondary structure (DSSP, 8-state):
--HHHHHHHHHHHHHHHHHHHHHHHTTSS-TT-HHHHHHHHHHHHHHHHHHHHHT-HHHHHHHHHHHHHHHHHHHHHHTT-------

InterPro domains:
  IPR058058 CBU_0592-like [NF047864] (9-75)
  IPR058058 CBU_0592-like [PF26604] (9-77)

Mean predicted aligned error: 9.18 Å

pLDDT: mean 78.46, std 11.77, range [37.0, 91.38]

Solvent-accessible surface area (backbone atoms only — not comparable to full-atom values): 4695 Å² total; per-residue (Å²): 140,70,69,68,65,55,53,50,51,49,53,53,28,51,49,42,42,50,52,52,51,51,33,38,76,66,73,74,40,54,86,79,34,71,69,45,25,52,45,38,24,52,18,19,45,55,43,23,54,50,19,64,76,73,65,37,62,72,56,23,56,50,24,43,48,48,19,52,54,20,50,48,48,49,52,40,50,74,68,70,43,78,75,77,79,81,128

Radius of gyration: 14.11 Å; Cα contacts (8 Å, |Δi|>4): 79; chains: 1; bounding box: 27×27×48 Å

Organism: NCBI:txid1616117